Protein AF-A0A353QSZ9-F1 (afdb_monomer_lite)

Foldseek 3Di:
DDDDDDDDDDPDPVVVVVVVVVVVVVVVVPCVVVCVVVVQWDDDVVVHPPDIGGDPVVVVVVVVVVVVVVVVCVVVVHDDDDDDPDDDPVVVVVVD

Radius of gyration: 21.66 Å; chains: 1; bounding box: 48×36×50 Å

Se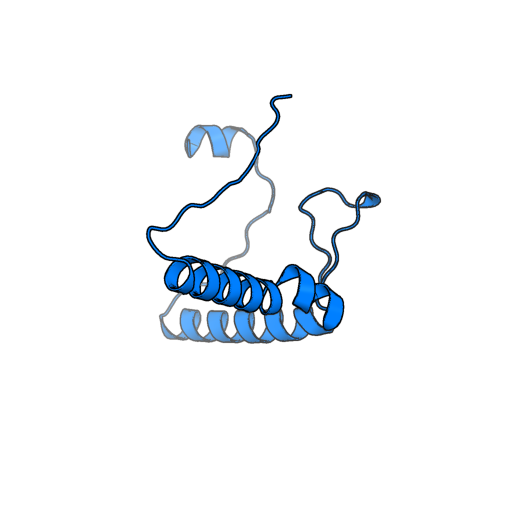quence (96 aa):
MLQRIYATAFWTKDELNEHLTRIEEAEKRDHRKLGTQLDLFSIREEVGAGLVLWHPNLSVVRQMIEDYWRYEHRKRDYEIVYTPHIAKSQLWDISG

Structure (mmCIF, N/CA/C/O backbone):
data_AF-A0A353QSZ9-F1
#
_entry.id   AF-A0A353QSZ9-F1
#
loop_
_atom_site.group_PDB
_atom_site.id
_atom_site.type_symbol
_atom_site.label_atom_id
_atom_site.label_alt_id
_atom_site.label_comp_id
_atom_site.label_asym_id
_atom_site.label_entity_id
_atom_site.label_seq_id
_atom_site.pdbx_PDB_ins_code
_atom_site.Cartn_x
_atom_site.Cartn_y
_atom_site.Cartn_z
_atom_site.occupancy
_atom_site.B_iso_or_equiv
_atom_site.auth_seq_id
_atom_site.auth_comp_id
_atom_site.auth_asym_id
_atom_site.auth_atom_id
_atom_site.pdbx_PDB_model_num
ATOM 1 N N . MET A 1 1 ? 7.755 21.069 17.390 1.00 77.56 1 MET A N 1
ATOM 2 C CA . MET A 1 1 ? 6.687 20.068 17.174 1.00 77.56 1 MET A CA 1
ATOM 3 C C . MET A 1 1 ? 5.408 20.605 17.798 1.00 77.56 1 MET A C 1
ATOM 5 O O . MET A 1 1 ? 5.460 20.988 18.958 1.00 77.56 1 MET A O 1
ATOM 9 N N . LEU A 1 2 ? 4.309 20.705 17.046 1.00 95.25 2 LEU A N 1
ATOM 10 C CA . LEU A 1 2 ? 3.001 21.092 17.595 1.00 95.25 2 LEU A CA 1
ATOM 11 C C . LEU A 1 2 ? 2.251 19.844 18.075 1.00 95.25 2 LEU A C 1
ATOM 13 O O . LEU A 1 2 ? 2.434 18.766 17.512 1.00 95.25 2 LEU A O 1
ATOM 17 N N . GLN A 1 3 ? 1.408 19.991 19.095 1.00 96.69 3 GLN A N 1
ATOM 18 C CA . GLN A 1 3 ? 0.550 18.915 19.590 1.00 96.69 3 GLN A CA 1
ATOM 19 C C . GLN A 1 3 ? -0.836 19.029 18.956 1.00 96.69 3 GLN A C 1
ATOM 21 O O . GLN A 1 3 ? -1.403 20.119 18.881 1.00 96.69 3 GLN A O 1
ATOM 26 N N . ARG A 1 4 ? -1.380 17.902 18.491 1.00 97.50 4 ARG A N 1
ATOM 27 C CA . ARG A 1 4 ? -2.728 17.825 17.923 1.00 97.50 4 ARG A CA 1
ATOM 28 C C . ARG A 1 4 ? -3.621 16.999 18.842 1.00 97.50 4 ARG A C 1
ATOM 30 O O . ARG A 1 4 ? -3.273 15.869 19.167 1.00 97.50 4 ARG A O 1
ATOM 37 N N . ILE A 1 5 ? -4.774 17.555 19.205 1.00 97.38 5 ILE A N 1
ATOM 38 C CA . ILE A 1 5 ? -5.828 16.880 19.970 1.00 97.38 5 ILE A CA 1
ATOM 39 C C . ILE A 1 5 ? -7.033 16.715 19.042 1.00 97.38 5 ILE A C 1
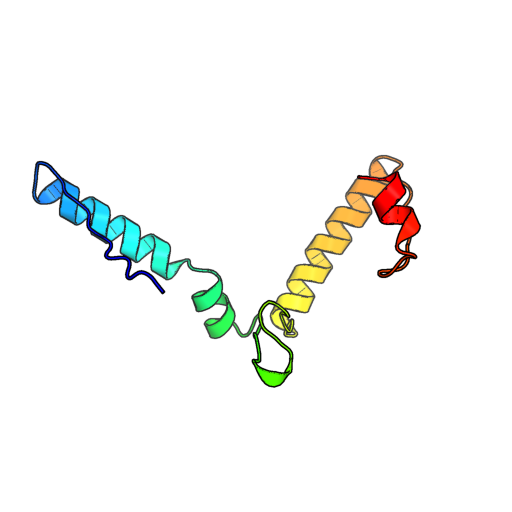ATOM 41 O O . ILE A 1 5 ? -7.451 17.681 18.406 1.00 97.38 5 ILE A O 1
ATOM 45 N N . TYR A 1 6 ? -7.566 15.497 18.941 1.00 96.94 6 TYR A N 1
ATOM 46 C CA . TYR A 1 6 ? -8.766 15.200 18.158 1.00 96.94 6 TYR A CA 1
ATOM 47 C C . TYR A 1 6 ? -9.995 15.163 19.073 1.00 96.94 6 TYR A C 1
ATOM 49 O O . TYR A 1 6 ? -9.929 14.621 20.173 1.00 96.94 6 TYR A O 1
ATOM 57 N N . ALA A 1 7 ? -11.109 15.728 18.608 1.00 96.38 7 ALA A N 1
ATOM 58 C CA . ALA A 1 7 ? -12.399 15.717 19.291 1.00 96.38 7 ALA A CA 1
ATOM 59 C C . ALA A 1 7 ? -13.536 15.691 18.258 1.00 96.38 7 ALA A C 1
ATOM 61 O O . ALA A 1 7 ? -13.343 16.076 17.104 1.00 96.38 7 ALA A O 1
ATOM 62 N N . THR A 1 8 ? -14.715 15.244 18.681 1.00 97.19 8 THR A N 1
ATOM 63 C CA . THR A 1 8 ? -15.943 15.222 17.876 1.00 97.19 8 THR A CA 1
ATOM 64 C C . THR A 1 8 ? -17.125 15.624 18.759 1.00 97.19 8 THR A C 1
ATOM 66 O O . THR A 1 8 ? -17.057 15.458 19.979 1.00 97.19 8 THR A O 1
ATOM 69 N N . ALA A 1 9 ? -18.183 16.185 18.176 1.00 97.50 9 ALA A N 1
ATOM 70 C CA . ALA A 1 9 ? -19.364 16.650 18.902 1.00 97.50 9 ALA A CA 1
ATOM 71 C C . ALA A 1 9 ? -20.634 16.410 18.076 1.00 97.50 9 ALA A C 1
ATOM 73 O O . ALA A 1 9 ? -20.617 16.559 16.855 1.00 97.50 9 ALA A O 1
ATOM 74 N N . PHE A 1 10 ? -21.724 16.058 18.759 1.00 98.00 10 PHE A N 1
ATOM 75 C CA . PHE A 1 10 ? -23.030 15.750 18.172 1.00 98.00 10 PHE A CA 1
ATOM 76 C C . PHE A 1 10 ? -24.146 16.395 18.997 1.00 98.00 10 PHE A C 1
ATOM 78 O O . PHE A 1 10 ? -23.943 16.710 20.173 1.00 98.00 10 PHE A O 1
ATOM 85 N N . TRP A 1 11 ? -25.315 16.596 18.386 1.00 97.88 11 TRP A N 1
ATOM 86 C CA . TRP A 1 11 ? -26.458 17.241 19.041 1.00 97.88 11 TRP A CA 1
ATOM 87 C C . TRP A 1 11 ? -27.155 16.310 20.027 1.00 97.88 11 TRP A C 1
ATOM 89 O O . TRP A 1 11 ? -27.712 16.767 21.025 1.00 97.88 11 TRP A O 1
ATOM 99 N N . THR A 1 12 ? -27.106 15.004 19.765 1.00 98.31 12 THR A N 1
ATOM 100 C CA . THR A 1 12 ? -27.704 13.981 20.622 1.00 98.31 12 THR A CA 1
ATOM 101 C C . THR A 1 12 ? -26.696 12.904 21.014 1.00 98.31 12 THR A C 1
ATOM 103 O O . THR A 1 12 ? -25.677 12.679 20.355 1.00 98.31 12 THR A O 1
ATOM 106 N N . LYS A 1 13 ? -26.993 12.204 22.113 1.00 97.56 13 LYS A N 1
ATOM 107 C CA . LYS A 1 13 ? -26.184 11.069 22.572 1.00 97.56 13 LYS A CA 1
ATOM 108 C C . LYS A 1 13 ? -26.240 9.893 21.592 1.00 97.56 13 LYS A C 1
ATOM 110 O O . LYS A 1 13 ? -25.244 9.193 21.436 1.00 97.56 13 LYS A O 1
ATOM 115 N N . ASP A 1 14 ? -27.378 9.692 20.936 1.00 98.06 14 ASP A N 1
ATOM 116 C CA . ASP A 1 14 ? -27.571 8.581 20.003 1.00 98.06 14 ASP A CA 1
ATOM 117 C C . ASP A 1 14 ? -26.714 8.754 18.744 1.00 98.06 14 ASP A C 1
ATOM 119 O O . ASP A 1 14 ? -26.030 7.814 18.346 1.00 98.06 14 ASP A O 1
ATOM 123 N N . GLU A 1 15 ? -26.637 9.970 18.195 1.00 97.88 15 GLU A N 1
ATOM 124 C CA . GLU A 1 15 ? -25.738 10.298 17.077 1.00 97.88 15 GLU A CA 1
ATOM 125 C C . GLU A 1 15 ? -24.260 10.087 17.437 1.00 97.88 15 GLU A C 1
ATOM 127 O O . GLU A 1 15 ? -23.489 9.549 16.638 1.00 97.88 15 GLU A O 1
ATOM 132 N N . LEU A 1 16 ? -23.858 10.472 18.656 1.00 98.00 16 LEU A N 1
ATOM 133 C CA . LEU A 1 16 ? -22.500 10.228 19.144 1.00 98.00 16 LEU A CA 1
ATOM 134 C C . LEU A 1 16 ? -22.205 8.726 19.223 1.00 98.00 16 LEU A C 1
ATOM 136 O O . LEU A 1 16 ? -21.154 8.287 18.759 1.00 98.00 16 LEU A O 1
ATOM 140 N N . ASN A 1 17 ? -23.119 7.937 19.790 1.00 97.88 17 ASN A N 1
ATOM 141 C CA . ASN A 1 17 ? -22.945 6.489 19.895 1.00 97.88 17 ASN A CA 1
ATOM 142 C C . ASN A 1 17 ? -22.827 5.845 18.512 1.00 97.88 17 ASN A C 1
ATOM 144 O O . ASN A 1 17 ? -21.919 5.049 18.287 1.00 97.88 17 ASN A O 1
ATOM 148 N N . GLU A 1 18 ? -23.692 6.232 17.572 1.00 98.00 18 GLU A N 1
ATOM 149 C CA . GLU A 1 18 ? -23.645 5.725 16.204 1.00 98.00 18 GLU A CA 1
ATOM 150 C C . GLU A 1 18 ? -22.300 6.041 15.535 1.00 98.00 18 GLU A C 1
ATOM 152 O O . GLU A 1 18 ? -21.683 5.173 14.913 1.00 98.00 18 GLU A O 1
ATOM 157 N N . HIS A 1 19 ? -21.798 7.266 15.701 1.00 97.44 19 HIS A N 1
ATOM 158 C CA . HIS A 1 19 ? -20.488 7.653 15.189 1.00 97.44 19 HIS A CA 1
ATOM 159 C C . HIS A 1 19 ? -19.351 6.816 15.789 1.00 97.44 19 HIS A C 1
ATOM 161 O O . HIS A 1 19 ? -18.487 6.341 15.048 1.00 97.44 19 HIS A O 1
ATOM 167 N N . LEU A 1 20 ? -19.358 6.600 17.108 1.00 97.5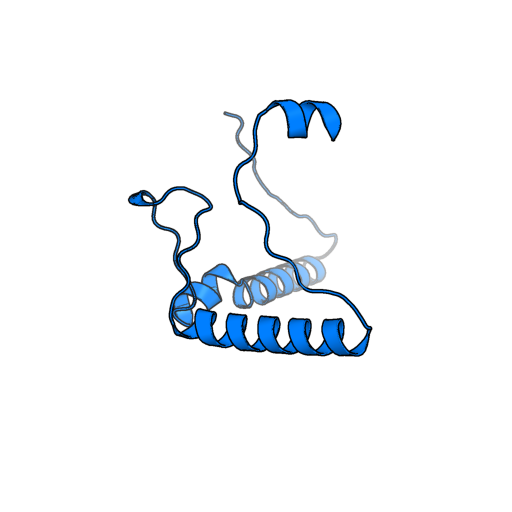0 20 LEU A N 1
ATOM 168 C CA . LEU A 1 20 ? -18.345 5.789 17.785 1.00 97.50 20 LEU A CA 1
ATOM 169 C C . LEU A 1 20 ? -18.377 4.331 17.311 1.00 97.50 20 LEU A C 1
ATOM 171 O O . LEU A 1 20 ? -17.320 3.769 17.027 1.00 97.50 20 LEU A O 1
ATOM 175 N N . THR A 1 21 ? -19.564 3.748 17.125 1.00 97.62 21 THR A N 1
ATOM 176 C CA . THR A 1 21 ? -19.704 2.403 16.549 1.00 97.62 21 THR A CA 1
ATOM 177 C C . THR A 1 21 ? -19.121 2.334 15.138 1.00 97.62 21 THR A C 1
ATOM 179 O O . THR A 1 21 ? -18.398 1.393 14.818 1.00 97.62 21 THR A O 1
ATOM 182 N N . ARG A 1 22 ? -19.365 3.341 14.286 1.00 96.75 22 ARG A N 1
ATOM 183 C CA . ARG A 1 22 ? -18.776 3.383 12.934 1.00 96.75 22 ARG A CA 1
ATOM 184 C C . ARG A 1 22 ? -17.246 3.463 12.970 1.00 96.75 22 ARG A C 1
ATOM 186 O O . ARG A 1 22 ? -16.600 2.825 12.141 1.00 96.75 22 ARG A O 1
ATOM 193 N N . ILE A 1 23 ? -16.668 4.223 13.905 1.00 96.75 23 ILE A N 1
ATOM 194 C CA . ILE A 1 23 ? -15.208 4.292 14.085 1.00 96.75 23 ILE A CA 1
ATOM 195 C C . ILE A 1 23 ? -14.656 2.927 14.497 1.00 96.75 23 ILE A C 1
ATOM 197 O O . ILE A 1 23 ? -13.691 2.465 13.893 1.00 96.75 23 ILE A O 1
ATOM 201 N N . GLU A 1 24 ? -15.279 2.264 15.471 1.00 95.88 24 GLU A N 1
ATOM 202 C CA . GLU A 1 24 ? -14.853 0.939 15.931 1.00 95.88 24 GLU A CA 1
ATOM 203 C C . GLU A 1 24 ? -14.900 -0.090 14.789 1.00 95.88 24 GLU A C 1
ATOM 205 O O . GLU A 1 24 ? -13.961 -0.857 14.568 1.00 95.88 24 GLU A O 1
ATOM 210 N N . GLU A 1 25 ? -15.973 -0.062 13.999 1.00 96.44 25 GLU A N 1
ATOM 211 C CA . GLU A 1 25 ? -16.130 -0.914 12.824 1.00 96.44 25 GLU A CA 1
ATOM 212 C C . GLU A 1 25 ? -15.088 -0.620 11.735 1.00 96.44 25 GLU A C 1
ATOM 214 O O . GLU A 1 25 ? -14.565 -1.549 11.109 1.00 96.44 25 GLU A O 1
ATOM 219 N N . ALA A 1 26 ? -14.742 0.648 11.508 1.00 95.25 26 ALA A N 1
ATOM 220 C CA . ALA A 1 26 ? -13.666 1.012 10.592 1.00 95.25 26 ALA A CA 1
ATOM 221 C C . ALA A 1 26 ? -12.306 0.508 11.101 1.00 95.25 26 ALA A C 1
ATOM 223 O O . ALA A 1 26 ? -11.515 -0.030 10.326 1.00 95.25 26 ALA A O 1
ATOM 224 N N . GLU A 1 27 ? -12.056 0.605 12.408 1.00 94.50 27 GLU A N 1
ATOM 225 C CA . GLU A 1 27 ? -10.807 0.171 13.031 1.00 94.50 27 GLU A CA 1
ATOM 226 C C . GLU A 1 27 ? -10.599 -1.346 12.919 1.00 94.50 27 GLU A C 1
ATOM 228 O O . GLU A 1 27 ? -9.473 -1.803 12.716 1.00 94.50 27 GLU A O 1
ATOM 233 N N . LYS A 1 28 ? -11.675 -2.143 12.986 1.00 94.88 28 LYS A N 1
ATOM 234 C CA . LYS A 1 28 ? -11.634 -3.601 12.748 1.00 94.88 28 LYS A CA 1
ATOM 235 C C . LYS A 1 28 ? -11.183 -3.962 11.328 1.00 94.88 28 LYS A C 1
ATOM 237 O O . LYS A 1 28 ? -10.654 -5.048 11.116 1.00 94.88 28 LYS A O 1
ATOM 242 N N . ARG A 1 29 ? -11.384 -3.062 10.361 1.00 96.12 29 ARG A N 1
ATOM 243 C CA . ARG A 1 29 ? -11.065 -3.255 8.935 1.00 96.12 29 ARG A CA 1
ATOM 244 C C . ARG A 1 29 ? -9.775 -2.549 8.512 1.00 96.12 29 ARG A C 1
ATOM 246 O O . ARG A 1 29 ? -9.468 -2.477 7.324 1.00 96.12 29 ARG A O 1
ATOM 253 N N . ASP A 1 30 ? -9.012 -2.032 9.470 1.00 97.12 30 ASP A N 1
ATOM 254 C CA . ASP A 1 30 ? -7.736 -1.385 9.201 1.00 97.12 30 ASP A CA 1
ATOM 255 C C . ASP A 1 30 ? -6.733 -2.392 8.613 1.00 97.12 30 ASP A C 1
ATOM 257 O O . ASP A 1 30 ? -6.364 -3.383 9.250 1.00 97.12 30 ASP A O 1
ATOM 261 N N . HIS A 1 31 ? -6.253 -2.117 7.397 1.00 96.12 31 HIS A N 1
ATOM 262 C CA . HIS A 1 31 ? -5.300 -2.973 6.689 1.00 96.12 31 HIS A CA 1
ATOM 263 C C . HIS A 1 31 ? -3.988 -3.202 7.456 1.00 96.12 31 HIS A C 1
ATOM 265 O O . HIS A 1 31 ? -3.310 -4.189 7.202 1.00 96.12 31 HIS A O 1
ATOM 271 N N . ARG A 1 32 ? -3.617 -2.330 8.401 1.00 94.94 32 ARG A N 1
ATOM 272 C CA . ARG A 1 32 ? -2.421 -2.483 9.246 1.00 94.94 32 ARG A CA 1
ATOM 273 C C . ARG A 1 32 ? -2.654 -3.514 10.346 1.00 94.94 32 ARG A C 1
ATOM 275 O O . ARG A 1 32 ? -1.768 -4.320 10.638 1.00 94.94 32 ARG A O 1
ATOM 282 N N . LYS A 1 33 ? -3.864 -3.526 10.921 1.00 95.06 33 LYS A N 1
ATOM 283 C CA . LYS A 1 33 ? -4.276 -4.550 11.890 1.00 95.06 33 LYS A CA 1
ATOM 284 C C . LYS A 1 33 ? -4.408 -5.900 11.202 1.00 95.06 33 LYS A C 1
ATOM 286 O O . LYS A 1 33 ? -3.764 -6.857 11.622 1.00 95.06 33 LYS A O 1
ATOM 291 N N . LEU A 1 34 ? -5.172 -5.950 10.112 1.00 95.62 34 LEU A N 1
ATOM 292 C CA . LEU A 1 34 ? -5.352 -7.169 9.323 1.00 95.62 34 LEU A CA 1
ATOM 293 C C . LEU A 1 34 ? -4.029 -7.655 8.726 1.00 95.62 34 LEU A C 1
ATOM 295 O O . LEU A 1 34 ? -3.754 -8.847 8.750 1.00 95.62 34 LEU A O 1
ATOM 299 N N . GLY A 1 35 ? -3.183 -6.740 8.252 1.00 95.56 35 GLY A N 1
ATOM 300 C CA . GLY A 1 35 ? -1.869 -7.052 7.697 1.00 95.56 35 GLY A CA 1
ATOM 301 C C . GLY A 1 35 ? -0.971 -7.784 8.684 1.00 95.56 35 GLY A C 1
ATOM 302 O O . GLY A 1 35 ? -0.342 -8.770 8.313 1.00 95.56 35 GLY A O 1
ATOM 303 N N . THR A 1 36 ? -0.982 -7.358 9.949 1.00 94.00 36 THR A N 1
ATOM 304 C CA . THR A 1 36 ? -0.272 -8.057 11.029 1.00 94.00 36 THR A CA 1
ATOM 305 C C . THR A 1 36 ? -0.938 -9.392 11.372 1.00 94.00 36 THR A C 1
ATOM 307 O O . THR A 1 36 ? -0.258 -10.406 11.475 1.00 94.00 36 THR A O 1
ATOM 310 N N . GLN A 1 37 ? -2.265 -9.414 11.538 1.00 95.69 37 GLN A N 1
ATOM 311 C CA . GLN A 1 37 ? -3.012 -10.617 11.938 1.00 95.69 37 GLN A CA 1
ATOM 312 C C . GLN A 1 37 ? -2.925 -11.756 10.916 1.00 95.69 37 GLN A C 1
ATOM 314 O O . GLN A 1 37 ? -2.928 -12.923 11.296 1.00 95.69 37 GLN A O 1
ATOM 319 N N . LEU A 1 38 ? -2.869 -11.416 9.629 1.00 96.75 38 LEU A N 1
ATOM 320 C CA . LEU A 1 38 ? -2.835 -12.359 8.511 1.00 96.75 38 LEU A CA 1
ATOM 321 C C . LEU A 1 38 ? -1.416 -12.589 7.968 1.00 96.75 38 LEU A C 1
ATOM 323 O O . LEU A 1 38 ? -1.256 -13.247 6.939 1.00 96.75 38 LEU A O 1
ATOM 327 N N . ASP A 1 39 ? -0.397 -12.041 8.635 1.00 96.62 39 ASP A N 1
ATOM 328 C CA . ASP A 1 39 ? 1.008 -12.146 8.232 1.00 96.62 39 ASP A CA 1
ATOM 329 C C . ASP A 1 39 ? 1.240 -11.740 6.761 1.00 96.62 39 ASP A C 1
ATOM 331 O O . ASP A 1 39 ? 1.821 -12.468 5.957 1.00 96.62 39 ASP A O 1
ATOM 335 N N . LEU A 1 40 ? 0.704 -10.579 6.373 1.00 97.81 40 LEU A N 1
ATOM 336 C CA . LEU A 1 40 ? 0.752 -10.084 4.994 1.00 97.81 40 LEU A CA 1
ATOM 337 C C . LEU A 1 40 ? 2.009 -9.257 4.722 1.00 97.81 40 LEU A C 1
ATOM 339 O O . LEU A 1 40 ? 2.624 -9.377 3.662 1.00 97.81 40 LEU A O 1
ATOM 343 N N . PHE A 1 41 ? 2.387 -8.385 5.650 1.00 97.69 41 PHE A N 1
ATOM 344 C CA . PHE A 1 41 ? 3.543 -7.516 5.478 1.00 97.69 41 PHE A CA 1
ATOM 345 C C . PHE A 1 41 ? 4.092 -7.030 6.814 1.00 97.69 41 PHE A C 1
ATOM 347 O O . PHE A 1 41 ? 3.411 -7.061 7.839 1.00 97.69 41 PHE A O 1
ATOM 354 N N . SER A 1 42 ? 5.309 -6.498 6.778 1.0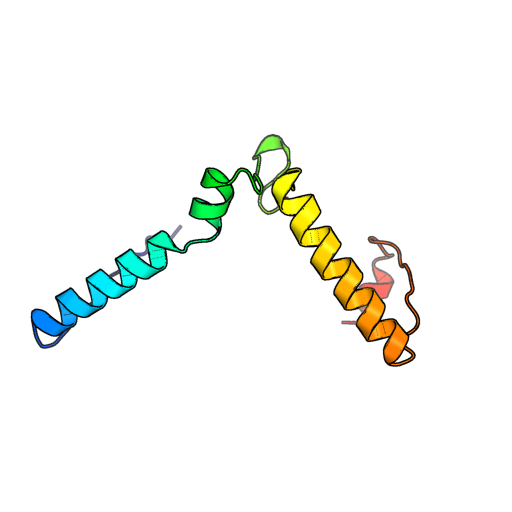0 95.69 42 SER A N 1
ATOM 355 C CA . SER A 1 42 ? 5.897 -5.766 7.896 1.00 95.69 42 SER A CA 1
ATOM 356 C C . SER A 1 42 ? 6.647 -4.524 7.423 1.00 95.69 42 SER A C 1
ATOM 358 O O . SER A 1 42 ? 7.040 -4.409 6.264 1.00 95.69 42 SER A O 1
ATOM 360 N N . ILE A 1 43 ? 6.826 -3.567 8.332 1.00 94.62 43 ILE A N 1
ATOM 361 C CA . ILE A 1 43 ? 7.714 -2.415 8.157 1.00 94.62 43 ILE A CA 1
ATOM 362 C C . ILE A 1 43 ? 8.713 -2.488 9.306 1.00 94.62 43 ILE A C 1
ATOM 364 O O . ILE A 1 43 ? 8.317 -2.563 10.469 1.00 94.62 43 ILE A O 1
ATOM 368 N N . ARG A 1 44 ? 9.999 -2.535 8.968 1.00 93.25 44 ARG A N 1
ATOM 369 C CA . ARG A 1 44 ? 11.108 -2.695 9.913 1.00 93.25 44 ARG A CA 1
ATOM 370 C C . ARG A 1 44 ? 11.910 -1.402 9.926 1.00 93.25 44 ARG A C 1
ATOM 372 O O . ARG A 1 44 ? 12.227 -0.875 8.860 1.00 93.25 44 ARG A O 1
ATOM 379 N N . GLU A 1 45 ? 12.220 -0.887 11.108 1.00 94.12 45 GLU A N 1
ATOM 380 C CA . GLU A 1 45 ? 12.971 0.366 11.246 1.00 94.12 45 GLU A CA 1
ATOM 381 C C . GLU A 1 45 ? 14.365 0.252 10.619 1.00 94.12 45 GLU A C 1
ATOM 383 O O . GLU A 1 45 ? 14.825 1.179 9.960 1.00 94.12 45 GLU A O 1
ATOM 388 N N . GLU A 1 46 ? 14.977 -0.928 10.726 1.00 95.44 46 GLU A N 1
ATOM 389 C CA . GLU A 1 46 ? 16.288 -1.254 10.166 1.00 95.44 46 GLU A CA 1
ATOM 390 C C . GLU A 1 46 ? 16.310 -1.187 8.635 1.00 95.44 46 GLU A C 1
ATOM 392 O O . GLU A 1 46 ? 17.355 -0.932 8.041 1.00 95.44 46 GLU A O 1
ATOM 397 N N . VAL A 1 47 ? 15.163 -1.428 7.992 1.00 94.75 47 VAL A N 1
ATOM 398 C CA . VAL A 1 47 ? 15.017 -1.315 6.536 1.00 94.75 47 VAL A CA 1
ATOM 399 C C . VAL A 1 47 ? 14.719 0.131 6.151 1.00 94.75 47 VAL A C 1
ATOM 401 O O . VAL A 1 47 ? 15.282 0.627 5.181 1.00 94.75 47 VAL A O 1
ATOM 404 N N . GLY A 1 48 ? 13.870 0.809 6.924 1.00 94.56 48 GLY A N 1
ATOM 405 C CA . GLY A 1 48 ? 13.514 2.213 6.748 1.00 94.56 48 GLY A CA 1
ATOM 406 C C . GLY A 1 48 ? 12.003 2.442 6.719 1.00 94.56 48 GLY A C 1
ATOM 407 O O . GLY A 1 48 ? 11.216 1.608 6.263 1.00 94.56 48 GLY A O 1
ATOM 408 N N . ALA A 1 49 ? 11.576 3.609 7.204 1.00 92.31 49 ALA A N 1
ATOM 409 C CA . ALA A 1 49 ? 10.166 3.979 7.229 1.00 92.31 49 ALA A CA 1
ATOM 410 C C . ALA A 1 49 ? 9.574 4.035 5.808 1.00 92.31 49 ALA A C 1
ATOM 412 O O . ALA A 1 49 ? 10.151 4.628 4.899 1.00 92.31 49 ALA A O 1
ATOM 413 N N . GLY A 1 50 ? 8.403 3.423 5.623 1.00 92.56 50 GLY A N 1
ATOM 414 C CA . GLY A 1 50 ? 7.720 3.355 4.325 1.00 92.56 50 GLY A CA 1
ATOM 415 C C . GLY A 1 50 ? 8.215 2.246 3.390 1.00 92.56 50 GLY A C 1
ATOM 416 O O . GLY A 1 50 ? 7.602 2.027 2.347 1.00 92.56 50 GLY A O 1
ATOM 417 N N . LEU A 1 51 ? 9.263 1.503 3.761 1.00 95.81 51 LEU A N 1
ATOM 418 C CA . LEU A 1 51 ? 9.772 0.374 2.983 1.00 95.81 51 LEU A CA 1
ATOM 419 C C . LEU A 1 51 ? 9.124 -0.930 3.461 1.00 95.81 51 LEU A C 1
ATOM 421 O O . LEU A 1 51 ? 9.545 -1.557 4.431 1.00 95.81 51 LEU A O 1
ATOM 425 N N . VAL A 1 52 ? 8.040 -1.306 2.782 1.00 96.25 52 VAL A N 1
ATOM 426 C CA . VAL A 1 52 ? 7.220 -2.472 3.133 1.00 96.25 52 VAL A CA 1
ATOM 427 C C . VAL A 1 52 ? 7.905 -3.770 2.705 1.00 96.25 52 VAL A C 1
ATOM 429 O O . VAL A 1 52 ? 8.249 -3.943 1.535 1.00 96.25 52 VAL A O 1
ATOM 432 N N . LEU A 1 53 ? 8.026 -4.714 3.636 1.00 96.38 53 LEU A N 1
ATOM 433 C CA . LEU A 1 53 ? 8.428 -6.092 3.380 1.00 96.38 53 LEU A CA 1
ATOM 434 C C . LEU A 1 53 ? 7.183 -6.944 3.141 1.00 96.38 53 LEU A C 1
ATOM 436 O O . LEU A 1 53 ? 6.333 -7.076 4.020 1.00 96.38 53 LEU A O 1
ATOM 440 N N . TRP A 1 54 ? 7.078 -7.519 1.948 1.00 96.94 54 TRP A N 1
ATOM 441 C CA . TRP A 1 54 ? 5.929 -8.320 1.536 1.00 96.94 54 TRP A CA 1
ATOM 442 C C . TRP A 1 54 ? 6.169 -9.772 1.935 1.00 96.94 54 TRP A C 1
ATOM 444 O O . TRP A 1 54 ? 7.165 -10.368 1.527 1.00 96.94 54 TRP A O 1
ATOM 454 N N . HIS A 1 55 ? 5.280 -10.327 2.752 1.00 97.81 55 HIS A N 1
ATOM 455 C CA . HIS A 1 55 ? 5.372 -11.714 3.203 1.00 97.81 55 HIS A CA 1
ATOM 456 C C . HIS A 1 55 ? 4.710 -12.648 2.176 1.00 97.81 55 HIS A C 1
ATOM 458 O O . HIS A 1 55 ? 3.925 -12.174 1.346 1.00 97.81 55 HIS A O 1
ATOM 464 N N . PRO A 1 56 ? 4.955 -13.973 2.230 1.00 98.25 56 PRO A N 1
ATOM 465 C CA . PRO A 1 56 ? 4.444 -14.914 1.232 1.00 98.25 56 PRO A CA 1
ATOM 466 C C . PRO A 1 56 ? 2.933 -14.814 0.975 1.00 98.25 56 PRO A C 1
ATOM 468 O O . PRO A 1 56 ? 2.512 -14.827 -0.181 1.00 98.25 56 PRO A O 1
ATOM 471 N N . ASN A 1 57 ? 2.122 -14.631 2.024 1.00 97.31 57 ASN A N 1
ATOM 472 C CA . ASN A 1 57 ? 0.666 -14.510 1.896 1.00 97.31 57 ASN A CA 1
ATOM 473 C C . ASN A 1 57 ? 0.262 -13.316 1.018 1.00 97.31 57 ASN A C 1
ATOM 475 O O . ASN A 1 57 ? -0.592 -13.445 0.140 1.00 97.31 57 ASN A O 1
ATOM 479 N N . LEU A 1 58 ? 0.901 -12.15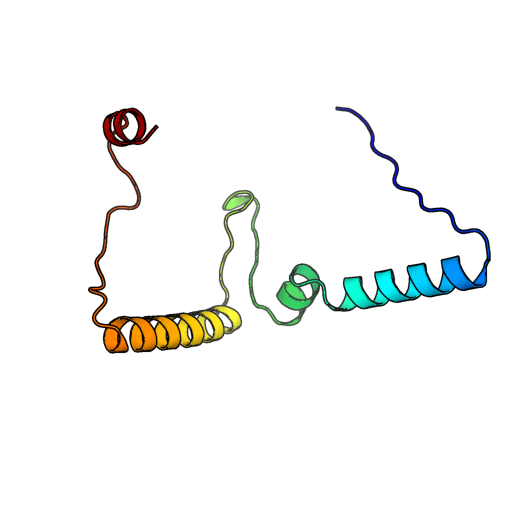7 1.204 1.00 97.75 58 LEU A N 1
ATOM 480 C CA . LEU A 1 58 ? 0.629 -10.981 0.380 1.00 97.75 58 LEU A CA 1
ATOM 481 C C . LEU A 1 58 ? 1.283 -11.075 -0.997 1.00 97.75 58 LEU A C 1
ATOM 483 O O . LEU A 1 58 ? 0.724 -10.558 -1.961 1.00 97.75 58 LEU A O 1
ATOM 487 N N . SER A 1 59 ? 2.432 -11.744 -1.118 1.00 97.19 59 SER A N 1
ATOM 488 C CA . SER A 1 59 ? 3.074 -11.993 -2.412 1.00 97.19 59 SER A CA 1
ATOM 489 C C . SER A 1 59 ? 2.151 -12.761 -3.359 1.00 97.19 59 SER A C 1
ATOM 491 O O . SER A 1 59 ? 2.051 -12.387 -4.526 1.00 97.19 59 SER A O 1
ATOM 493 N N . VAL A 1 60 ? 1.414 -13.760 -2.860 1.00 97.62 60 VAL A N 1
ATOM 494 C CA . VAL A 1 60 ? 0.410 -14.493 -3.654 1.00 97.62 60 VAL A CA 1
ATOM 495 C C . VAL A 1 60 ? -0.714 -13.561 -4.115 1.00 97.62 60 VAL A C 1
ATOM 497 O O . VAL A 1 60 ? -1.050 -13.534 -5.298 1.00 97.62 60 VAL A O 1
ATOM 500 N N . VAL A 1 61 ? -1.262 -12.744 -3.208 1.00 97.06 61 VAL A N 1
ATOM 501 C CA . VAL A 1 61 ? -2.312 -11.763 -3.543 1.00 97.06 61 VAL A CA 1
ATOM 502 C C . VAL A 1 61 ? -1.831 -10.772 -4.600 1.00 97.06 61 VAL A C 1
ATOM 504 O O . VAL A 1 61 ? -2.520 -10.535 -5.593 1.00 97.06 61 VAL A O 1
ATOM 507 N N . ARG A 1 62 ? -0.626 -10.227 -4.420 1.00 97.75 62 ARG A N 1
ATOM 508 C CA . ARG A 1 62 ? 0.007 -9.314 -5.370 1.00 97.75 62 ARG A CA 1
ATOM 509 C C . ARG A 1 62 ? 0.152 -9.952 -6.742 1.00 97.75 62 ARG A C 1
ATOM 511 O O . ARG A 1 62 ? -0.237 -9.337 -7.729 1.00 97.75 62 ARG A O 1
ATOM 518 N N . GLN A 1 63 ? 0.694 -11.166 -6.800 1.00 98.19 63 GLN A N 1
ATOM 519 C CA . GLN A 1 63 ? 0.917 -11.872 -8.055 1.00 98.19 63 GLN A CA 1
ATOM 520 C C . GLN A 1 63 ? -0.395 -12.066 -8.821 1.00 98.19 63 GLN A C 1
ATOM 522 O O . GLN A 1 63 ? -0.454 -11.741 -10.003 1.00 98.19 63 GLN A O 1
ATOM 527 N N . MET A 1 64 ? -1.466 -12.495 -8.144 1.00 98.31 64 MET A N 1
ATOM 528 C CA . MET A 1 64 ? -2.783 -12.648 -8.774 1.00 98.31 64 MET A CA 1
ATOM 529 C C . MET A 1 64 ? -3.297 -11.335 -9.384 1.00 98.31 64 MET A C 1
ATOM 531 O O . MET A 1 64 ? -3.815 -11.333 -10.501 1.00 98.31 64 MET A O 1
ATOM 535 N N . ILE A 1 65 ? -3.137 -10.213 -8.673 1.00 98.31 65 ILE A N 1
ATOM 536 C CA . ILE A 1 65 ? -3.551 -8.890 -9.164 1.00 98.31 65 ILE A CA 1
ATOM 537 C C . ILE A 1 65 ? -2.702 -8.463 -10.364 1.00 98.31 65 ILE A C 1
ATOM 539 O O . ILE A 1 65 ? -3.242 -7.992 -11.365 1.00 98.31 65 ILE A O 1
ATOM 543 N N . GLU A 1 66 ? -1.380 -8.618 -10.280 1.00 98.12 66 GLU A N 1
ATOM 544 C CA . GLU A 1 66 ? -0.481 -8.246 -11.370 1.00 98.12 66 GLU A CA 1
ATOM 545 C C . GLU A 1 66 ? -0.724 -9.088 -12.629 1.00 98.12 66 GLU A C 1
ATOM 547 O O . GLU A 1 66 ? -0.696 -8.559 -13.739 1.00 98.12 66 GLU A O 1
ATOM 552 N N . ASP A 1 67 ? -0.984 -10.386 -12.477 1.00 98.31 67 ASP A N 1
ATOM 553 C CA . ASP A 1 67 ? -1.255 -11.281 -13.600 1.00 98.31 67 ASP A CA 1
ATOM 554 C C . ASP A 1 67 ? -2.585 -10.936 -14.275 1.00 98.31 67 ASP A C 1
ATOM 556 O O . ASP A 1 67 ? -2.648 -10.860 -15.507 1.00 98.31 67 ASP A O 1
ATOM 560 N N . TYR A 1 68 ? -3.616 -10.618 -13.484 1.00 98.44 68 TYR A N 1
ATOM 561 C CA . TYR A 1 68 ? -4.883 -10.102 -13.998 1.00 98.44 68 TYR A CA 1
ATOM 562 C C . TYR A 1 68 ? -4.700 -8.788 -14.767 1.00 98.44 68 TYR A C 1
ATOM 564 O O . TYR A 1 68 ? -5.147 -8.671 -15.910 1.00 98.44 68 TYR A O 1
ATOM 572 N N . TRP A 1 69 ? -3.994 -7.811 -14.185 1.00 97.50 69 TRP A N 1
ATOM 573 C CA . TRP A 1 69 ? -3.654 -6.561 -14.871 1.00 97.50 69 TRP A CA 1
ATOM 574 C C . TRP A 1 69 ? -2.989 -6.865 -16.205 1.00 97.50 69 TRP A C 1
ATOM 576 O O . TRP A 1 69 ? -3.445 -6.362 -17.238 1.00 97.50 69 TRP A O 1
ATOM 586 N N . ARG A 1 70 ? -1.885 -7.629 -16.190 1.00 98.00 70 ARG A N 1
ATOM 587 C CA . ARG A 1 70 ? -1.061 -7.900 -17.378 1.00 98.00 70 ARG A CA 1
ATOM 588 C C . ARG A 1 70 ? -1.900 -8.521 -18.486 1.00 98.00 70 ARG A C 1
ATOM 590 O O . ARG A 1 70 ? -1.746 -8.143 -19.647 1.00 98.00 70 ARG A O 1
ATOM 597 N N . TYR A 1 71 ? -2.800 -9.432 -18.128 1.00 98.25 71 TYR A N 1
ATOM 598 C CA . TYR A 1 71 ? -3.769 -10.004 -19.051 1.00 98.25 71 TYR A CA 1
ATOM 599 C C . TYR A 1 71 ? -4.689 -8.934 -19.662 1.00 98.25 71 TYR A C 1
ATOM 601 O O . TYR A 1 71 ? -4.770 -8.824 -20.887 1.00 98.25 71 TYR A O 1
ATOM 609 N N . GLU A 1 72 ? -5.325 -8.096 -18.839 1.00 98.38 72 GLU A N 1
ATOM 610 C CA . GLU A 1 72 ? -6.253 -7.060 -19.312 1.00 98.38 72 GLU A CA 1
ATOM 611 C C . GLU A 1 72 ? -5.576 -6.003 -20.201 1.00 98.38 72 GLU A C 1
ATOM 613 O O . GLU A 1 72 ? -6.194 -5.513 -21.150 1.00 98.38 72 GLU A O 1
ATOM 618 N N . HIS A 1 73 ? -4.314 -5.669 -19.926 1.00 98.25 73 HIS A N 1
ATOM 619 C CA . HIS A 1 73 ? -3.534 -4.734 -20.740 1.00 98.25 73 HIS A CA 1
ATOM 620 C C . HIS A 1 73 ? -3.207 -5.323 -22.112 1.00 98.25 73 HIS A C 1
ATOM 622 O O . HIS A 1 73 ? -3.472 -4.685 -23.129 1.00 98.25 73 HIS A O 1
ATOM 628 N N . ARG A 1 74 ? -2.723 -6.570 -22.159 1.00 97.81 74 ARG A N 1
ATOM 629 C CA . ARG A 1 74 ? -2.440 -7.264 -23.426 1.00 97.81 74 ARG A CA 1
ATOM 630 C C . ARG A 1 74 ? -3.688 -7.422 -24.289 1.00 97.81 74 ARG A C 1
ATOM 632 O O . ARG A 1 74 ? -3.613 -7.269 -25.497 1.00 97.81 74 ARG A O 1
ATOM 639 N N . LYS A 1 75 ? -4.844 -7.680 -23.670 1.00 98.44 75 LYS A N 1
ATOM 640 C CA . LYS A 1 75 ? -6.141 -7.759 -24.361 1.00 98.44 75 LYS A CA 1
ATOM 641 C C . LYS A 1 75 ? -6.555 -6.441 -25.035 1.00 98.44 75 LYS A C 1
ATOM 643 O O . LYS A 1 75 ? -7.412 -6.457 -25.910 1.00 98.44 75 LYS A O 1
ATOM 648 N N . ARG A 1 76 ? -5.996 -5.313 -24.596 1.00 98.38 76 ARG A N 1
ATOM 649 C CA . ARG A 1 76 ? -6.262 -3.964 -25.120 1.00 98.38 76 ARG A CA 1
ATOM 650 C C . ARG A 1 76 ? -5.061 -3.401 -25.880 1.00 98.38 76 ARG A C 1
ATOM 652 O O . ARG A 1 76 ? -4.922 -2.187 -25.962 1.00 98.38 76 ARG A O 1
ATOM 659 N N . ASP A 1 77 ? -4.188 -4.281 -26.365 1.00 98.25 77 ASP A N 1
ATOM 660 C CA . ASP A 1 77 ? -3.033 -3.941 -27.198 1.00 98.25 77 ASP A CA 1
ATOM 661 C C . ASP A 1 77 ? -2.014 -3.000 -26.525 1.00 98.25 77 ASP A C 1
ATOM 663 O O . ASP A 1 77 ? -1.265 -2.291 -27.193 1.00 98.25 77 ASP A O 1
ATOM 667 N N . TYR A 1 78 ? -1.944 -3.004 -25.187 1.00 98.44 78 TYR A N 1
ATOM 668 C CA . TYR A 1 78 ? -0.867 -2.322 -24.468 1.00 98.44 78 TYR A CA 1
ATOM 669 C C . TYR A 1 78 ? 0.424 -3.144 -24.522 1.00 98.44 78 TYR A C 1
ATOM 671 O O . TYR A 1 78 ? 0.444 -4.333 -24.186 1.00 98.44 78 TYR A O 1
ATOM 679 N N . GLU A 1 79 ? 1.528 -2.473 -24.841 1.00 97.50 79 GLU A N 1
ATOM 680 C CA . GLU A 1 79 ? 2.872 -3.042 -24.784 1.00 97.50 79 GLU A CA 1
ATOM 681 C C . GLU A 1 79 ? 3.475 -2.866 -23.385 1.00 97.50 79 GLU A C 1
ATOM 683 O O . GLU A 1 79 ? 3.609 -1.755 -22.870 1.00 97.50 79 GLU A O 1
ATOM 688 N N . ILE A 1 80 ? 3.843 -3.978 -22.747 1.00 96.62 80 ILE A N 1
ATOM 689 C CA . ILE A 1 80 ? 4.502 -3.951 -21.438 1.00 96.62 80 ILE A CA 1
ATOM 690 C C . ILE A 1 80 ? 5.999 -3.706 -21.639 1.00 96.62 80 ILE A C 1
ATOM 692 O O . ILE A 1 80 ? 6.679 -4.506 -22.281 1.00 96.62 80 ILE A O 1
ATOM 696 N N . VAL A 1 81 ? 6.512 -2.635 -21.034 1.00 97.25 81 VAL A N 1
ATOM 697 C CA . VAL A 1 81 ? 7.934 -2.261 -21.044 1.00 97.25 81 VAL A CA 1
ATOM 698 C C . VAL A 1 81 ? 8.515 -2.255 -19.628 1.00 97.25 81 VAL A C 1
ATOM 700 O O . VAL A 1 81 ? 7.780 -2.173 -18.644 1.00 97.25 81 VAL A O 1
ATOM 703 N N . TYR A 1 82 ? 9.844 -2.314 -19.525 1.00 97.38 82 TYR A N 1
ATOM 704 C CA . TYR A 1 82 ? 10.574 -2.243 -18.257 1.00 97.38 82 TYR A CA 1
ATOM 705 C C . TYR A 1 82 ? 11.608 -1.120 -18.314 1.00 97.38 82 TYR A C 1
ATOM 707 O O . TYR A 1 82 ? 12.439 -1.081 -19.220 1.00 97.38 82 TYR A O 1
ATOM 715 N N . THR A 1 83 ? 11.568 -0.216 -17.336 1.00 97.44 83 THR A N 1
ATOM 716 C CA . THR A 1 83 ? 12.468 0.941 -17.242 1.00 97.44 83 THR A CA 1
ATOM 717 C C . THR A 1 83 ? 13.247 0.924 -15.923 1.00 97.44 83 THR A C 1
ATOM 719 O O . THR A 1 83 ? 12.754 0.380 -14.933 1.00 97.44 83 THR A O 1
ATOM 722 N N . PRO A 1 84 ? 14.449 1.527 -15.863 1.00 97.12 84 PRO A N 1
ATOM 723 C CA . PRO A 1 84 ? 15.208 1.641 -14.618 1.00 97.12 84 PRO A CA 1
ATOM 724 C C . PRO A 1 84 ? 14.455 2.397 -13.511 1.00 97.12 84 PRO A C 1
ATOM 726 O O . PRO A 1 84 ? 13.706 3.330 -13.787 1.00 97.12 84 PRO A O 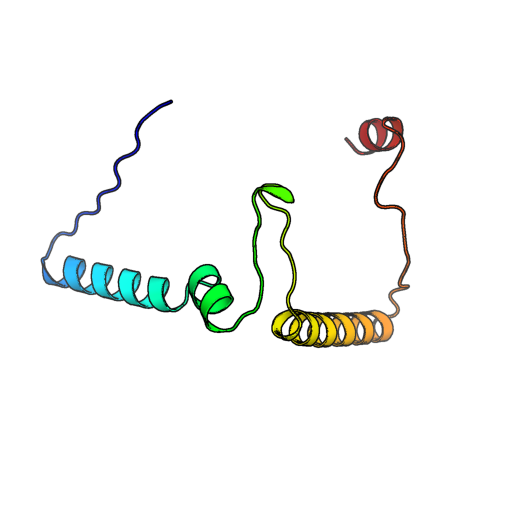1
ATOM 729 N N . HIS A 1 85 ? 14.718 2.039 -12.249 1.00 95.75 85 HIS A N 1
ATOM 730 C CA . HIS A 1 85 ? 14.174 2.736 -11.071 1.00 95.75 85 HIS A CA 1
ATOM 731 C C . HIS A 1 85 ? 14.877 4.066 -10.755 1.00 95.75 85 HIS A C 1
ATOM 733 O O . HIS A 1 85 ? 14.371 4.858 -9.967 1.00 95.75 85 HIS A O 1
ATOM 739 N N . ILE A 1 86 ? 16.061 4.294 -11.330 1.00 96.38 86 ILE A N 1
ATOM 740 C CA . ILE A 1 86 ? 16.891 5.479 -11.100 1.00 96.38 86 ILE A CA 1
ATOM 741 C C . ILE A 1 86 ? 17.276 6.059 -12.460 1.00 96.38 86 ILE A C 1
ATOM 743 O O . ILE A 1 86 ? 17.606 5.320 -13.387 1.00 96.38 86 ILE A O 1
ATOM 747 N N . ALA A 1 87 ? 17.266 7.386 -12.561 1.00 96.88 87 ALA A N 1
ATOM 748 C CA . ALA A 1 87 ? 17.656 8.132 -13.749 1.00 96.88 87 ALA A CA 1
ATOM 749 C C . ALA A 1 87 ? 18.578 9.307 -13.384 1.00 96.88 87 ALA A C 1
ATOM 751 O O . ALA A 1 87 ? 18.682 9.693 -12.218 1.00 96.88 87 ALA A O 1
ATOM 752 N N . LYS A 1 88 ? 19.257 9.880 -14.388 1.00 97.44 88 LYS A N 1
ATOM 753 C CA . LYS A 1 88 ? 20.047 11.111 -14.214 1.00 97.44 88 LYS A CA 1
ATOM 754 C C . LYS A 1 88 ? 19.132 12.269 -13.808 1.00 97.44 88 LYS A C 1
ATOM 756 O O . LYS A 1 88 ? 18.017 12.352 -14.314 1.00 97.44 88 LYS A O 1
ATOM 761 N N . SER A 1 89 ? 19.635 13.189 -12.978 1.00 97.00 89 SER A N 1
ATOM 762 C CA . SER A 1 89 ? 18.872 14.350 -12.483 1.00 97.00 89 SER A CA 1
ATOM 763 C C . SER A 1 89 ? 18.214 15.162 -13.599 1.00 97.00 89 SER A C 1
ATOM 765 O O . SER A 1 89 ? 17.057 15.537 -13.474 1.00 97.00 89 SER A O 1
ATOM 767 N N . GLN A 1 90 ? 18.914 15.308 -14.728 1.00 97.81 90 GLN A N 1
ATOM 768 C CA . GLN A 1 90 ? 18.431 15.996 -15.924 1.00 97.81 90 GLN A CA 1
ATOM 769 C C . GLN A 1 90 ? 17.067 15.488 -16.419 1.00 97.81 90 GLN A C 1
ATOM 771 O O . GLN A 1 90 ? 16.310 16.262 -16.991 1.00 97.81 90 GLN A O 1
ATOM 776 N N . LEU A 1 91 ? 16.734 14.204 -16.225 1.00 97.56 91 LEU A N 1
ATOM 777 C CA . LEU A 1 91 ? 15.423 13.688 -16.625 1.00 97.56 91 LEU A CA 1
ATOM 778 C C . LEU A 1 91 ? 14.291 14.340 -15.817 1.00 97.56 91 LEU A C 1
ATOM 780 O O . LEU A 1 91 ? 13.262 14.669 -16.397 1.00 97.56 91 LEU A O 1
ATOM 784 N N . TRP A 1 92 ? 14.505 14.562 -14.517 1.00 96.62 92 TRP A N 1
ATOM 785 C CA . TRP A 1 92 ? 13.547 15.242 -13.642 1.00 96.62 92 TRP A CA 1
ATOM 786 C C . TRP A 1 92 ? 13.456 16.736 -13.969 1.00 96.62 92 TRP A C 1
ATOM 788 O O . TRP A 1 92 ? 12.366 17.291 -14.000 1.00 96.62 92 TRP A O 1
ATOM 798 N N . ASP A 1 93 ? 14.579 17.370 -14.328 1.00 97.12 93 ASP A N 1
ATOM 799 C CA . ASP A 1 93 ? 14.576 18.766 -14.792 1.00 97.12 93 ASP A CA 1
ATOM 800 C C . ASP A 1 93 ? 13.742 18.943 -16.078 1.00 97.12 93 ASP A C 1
ATOM 802 O O . ASP A 1 93 ? 13.126 19.985 -16.289 1.00 97.12 93 ASP A O 1
ATOM 806 N N . ILE A 1 94 ? 13.721 17.924 -16.948 1.00 97.62 94 ILE A N 1
ATOM 807 C CA . ILE A 1 94 ? 12.930 17.920 -18.187 1.00 97.62 94 ILE A CA 1
ATOM 808 C C . ILE A 1 94 ? 11.446 17.644 -17.908 1.00 97.62 94 ILE A C 1
ATOM 810 O O . ILE A 1 94 ? 10.595 18.241 -18.567 1.00 97.62 94 ILE A O 1
ATOM 814 N N . SER A 1 95 ? 11.119 16.734 -16.983 1.00 96.50 95 SER A N 1
ATOM 815 C CA . SER A 1 95 ? 9.722 16.388 -16.677 1.00 96.50 95 SER A CA 1
ATOM 816 C C . SER A 1 95 ? 8.984 17.454 -15.867 1.00 96.50 95 SER A C 1
ATOM 818 O O . SER A 1 95 ? 7.752 17.482 -15.916 1.00 96.50 95 SER A O 1
ATOM 820 N N . GLY A 1 96 ? 9.728 18.304 -15.146 1.00 89.31 96 GLY A N 1
ATOM 821 C CA . GLY A 1 96 ? 9.201 19.107 -14.037 1.00 89.31 96 GLY A CA 1
ATOM 822 C C . GLY A 1 96 ? 8.945 18.264 -12.795 1.00 89.31 96 GLY A C 1
ATOM 823 O O . GLY A 1 96 ? 8.347 18.833 -11.856 1.00 89.31 96 GLY A O 1
#

Secondary structure (DSSP, 8-state):
----------SSHHHHHHHHHHHHHHHHT-HHHHHHHTT-EEE-TTT-TT-EEEPHHHHHHHHHHHHHHHHHHHTTTPPP----S---HHHHHHH-

pLDDT: mean 96.56, std 2.49, range [77.56, 98.44]